Protein AF-A0AAP5YDU8-F1 (afdb_monomer_lite)

Structure (mmCIF, N/CA/C/O backbone):
data_AF-A0AAP5YDU8-F1
#
_entry.id   AF-A0AAP5YDU8-F1
#
loop_
_atom_site.group_PDB
_atom_site.id
_atom_site.type_symbol
_atom_site.label_atom_id
_atom_site.label_alt_id
_atom_site.label_comp_id
_atom_site.label_asym_id
_atom_site.label_entity_id
_atom_site.label_seq_id
_atom_site.pdbx_PDB_ins_code
_atom_site.Cartn_x
_atom_site.Cartn_y
_atom_site.Cartn_z
_atom_site.occupancy
_atom_site.B_iso_or_equiv
_atom_site.auth_seq_id
_atom_site.auth_comp_id
_atom_site.auth_asym_id
_atom_site.auth_atom_id
_atom_site.pdbx_PDB_model_num
ATOM 1 N N . MET A 1 1 ? -7.359 -11.229 25.971 1.00 40.44 1 MET A N 1
ATOM 2 C CA . MET A 1 1 ? -6.036 -10.755 25.511 1.00 40.44 1 MET A CA 1
ATOM 3 C C . MET A 1 1 ? -5.618 -11.634 24.351 1.00 40.44 1 MET A C 1
ATOM 5 O O . MET A 1 1 ? -5.381 -12.814 24.570 1.00 40.44 1 MET A O 1
ATOM 9 N N . ARG A 1 2 ? -5.644 -11.113 23.122 1.00 45.50 2 ARG A N 1
ATOM 10 C CA . ARG A 1 2 ? -5.156 -11.836 21.941 1.00 45.50 2 ARG A CA 1
ATOM 11 C C . ARG A 1 2 ? -3.646 -11.583 21.883 1.00 45.50 2 ARG A C 1
ATOM 13 O O . ARG A 1 2 ? -3.254 -10.425 21.969 1.00 45.50 2 ARG A O 1
ATOM 20 N N . LEU A 1 3 ? -2.832 -12.641 21.847 1.00 48.06 3 LEU A N 1
ATOM 21 C CA . LEU A 1 3 ? -1.386 -12.523 21.634 1.00 48.06 3 LEU A CA 1
ATOM 22 C C . LEU A 1 3 ? -1.190 -11.769 20.315 1.00 48.06 3 LEU A C 1
ATOM 24 O O . LEU A 1 3 ? -1.643 -12.247 19.273 1.00 48.06 3 LEU A O 1
ATOM 28 N N . GLU A 1 4 ? -0.555 -10.600 20.355 1.00 49.28 4 GLU A N 1
ATOM 29 C CA . GLU A 1 4 ? 0.051 -10.038 19.150 1.00 49.28 4 GLU A CA 1
ATOM 30 C C . GLU A 1 4 ? 0.964 -11.126 18.565 1.00 49.28 4 GLU A C 1
ATOM 32 O O . GLU A 1 4 ? 1.648 -11.827 19.317 1.00 49.28 4 GLU A O 1
ATOM 37 N N . ARG A 1 5 ? 0.925 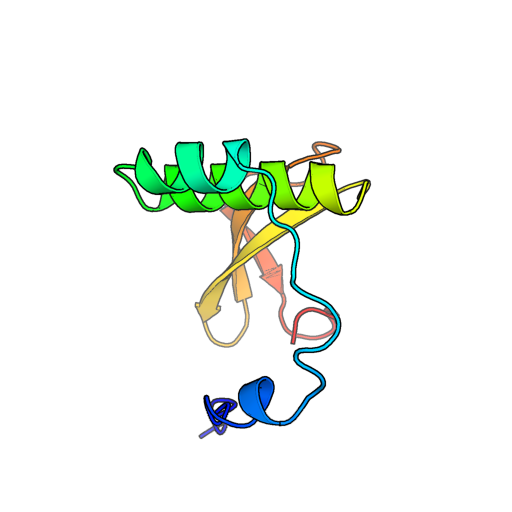-11.350 17.244 1.00 57.62 5 ARG A N 1
ATOM 38 C CA . ARG A 1 5 ? 1.881 -12.263 16.605 1.00 57.62 5 ARG A CA 1
ATOM 39 C C . ARG A 1 5 ? 3.265 -11.639 16.783 1.00 57.62 5 ARG A C 1
ATOM 41 O O . ARG A 1 5 ? 3.637 -10.738 16.039 1.00 57.62 5 ARG A O 1
ATOM 48 N N . THR A 1 6 ? 3.997 -12.083 17.796 1.00 55.97 6 THR A N 1
ATOM 49 C CA . THR A 1 6 ? 5.392 -11.706 17.993 1.00 55.97 6 THR A CA 1
ATOM 50 C C . THR A 1 6 ? 6.202 -12.451 16.945 1.00 55.97 6 THR A C 1
ATOM 52 O O . THR A 1 6 ? 6.385 -13.661 17.047 1.00 55.97 6 THR A O 1
ATOM 55 N N . PHE A 1 7 ? 6.622 -11.745 15.902 1.00 55.72 7 PHE A N 1
ATOM 56 C CA . PHE A 1 7 ? 7.595 -12.272 14.953 1.00 55.72 7 PHE A CA 1
ATOM 57 C C . PHE A 1 7 ? 8.978 -12.137 15.585 1.00 55.72 7 PHE A C 1
ATOM 59 O O . PHE A 1 7 ? 9.359 -11.030 15.976 1.00 55.72 7 PHE A O 1
ATOM 66 N N . ASP A 1 8 ? 9.721 -13.239 15.709 1.00 66.56 8 ASP A N 1
ATOM 67 C CA . ASP A 1 8 ? 11.135 -13.141 16.056 1.00 66.56 8 ASP A CA 1
ATOM 68 C C . ASP A 1 8 ? 11.849 -12.519 14.845 1.00 66.56 8 ASP A C 1
ATOM 70 O O . ASP A 1 8 ? 11.771 -13.068 13.743 1.00 66.56 8 ASP A O 1
ATOM 74 N N . PRO A 1 9 ? 12.533 -11.370 14.981 1.00 58.53 9 PRO A N 1
ATOM 75 C CA . PRO A 1 9 ? 13.282 -10.783 13.872 1.00 58.53 9 PRO A CA 1
ATOM 76 C C . PRO A 1 9 ? 14.356 -11.730 13.304 1.00 58.53 9 PRO A C 1
ATOM 78 O O . PRO A 1 9 ? 14.811 -11.523 12.179 1.00 58.53 9 PRO A O 1
ATOM 81 N N . ASN A 1 10 ? 14.735 -12.785 14.036 1.00 63.00 10 ASN A N 1
ATOM 82 C CA . ASN A 1 10 ? 15.632 -13.837 13.566 1.00 63.00 10 ASN A CA 1
ATOM 83 C C . ASN A 1 10 ? 14.932 -14.974 12.795 1.00 63.00 10 ASN A C 1
ATOM 85 O O . ASN A 1 10 ? 15.613 -15.778 12.161 1.00 63.00 10 ASN A O 1
ATOM 89 N N . ASP A 1 11 ? 13.599 -15.048 12.766 1.00 62.94 11 ASP A N 1
ATOM 90 C CA . ASP A 1 11 ? 12.898 -16.044 11.936 1.00 62.94 11 ASP A CA 1
ATOM 91 C C . ASP A 1 11 ? 13.160 -15.811 10.438 1.00 62.94 11 ASP A C 1
ATOM 93 O O . ASP A 1 11 ? 13.236 -16.755 9.654 1.00 62.94 11 ASP A O 1
ATOM 97 N N . LEU A 1 12 ? 13.381 -14.554 10.036 1.00 56.66 12 LEU A N 1
ATOM 98 C CA . LEU A 1 12 ? 13.756 -14.186 8.667 1.00 56.66 12 LEU A CA 1
ATOM 99 C C . LEU A 1 12 ? 15.245 -14.413 8.368 1.00 56.66 12 LEU A C 1
ATOM 101 O O . LEU A 1 12 ? 15.619 -14.504 7.202 1.00 56.66 12 LEU A O 1
ATOM 105 N N . SER A 1 13 ? 16.108 -14.491 9.387 1.00 57.69 13 SER A N 1
ATOM 106 C CA . SER A 1 13 ? 17.558 -14.619 9.185 1.00 57.69 13 SER A CA 1
ATOM 107 C C . SER A 1 13 ? 18.000 -16.059 8.912 1.00 57.69 13 SER A C 1
ATOM 109 O O . SER A 1 13 ? 19.086 -16.277 8.378 1.00 57.69 13 SER A O 1
ATOM 111 N N . THR A 1 14 ? 17.151 -17.043 9.227 1.00 55.12 14 THR A N 1
ATOM 112 C CA . THR A 1 14 ? 17.435 -18.476 9.035 1.00 55.12 14 THR A CA 1
ATOM 113 C C . THR A 1 14 ? 16.844 -19.061 7.748 1.00 55.12 14 THR A C 1
ATOM 115 O O . THR A 1 14 ? 17.253 -20.145 7.329 1.00 55.12 14 THR A O 1
ATOM 118 N N . GLN A 1 15 ? 15.927 -18.351 7.080 1.00 55.97 15 GLN A N 1
ATOM 119 C CA . GLN A 1 15 ? 15.328 -18.786 5.817 1.00 55.97 15 GLN A CA 1
ATOM 120 C C . GLN A 1 15 ? 16.081 -18.186 4.621 1.00 55.97 15 GLN A C 1
ATOM 122 O O . GLN A 1 15 ? 15.854 -17.045 4.242 1.00 55.97 15 GLN A O 1
ATOM 127 N N . ASN A 1 16 ? 16.987 -18.975 4.033 1.00 52.38 16 ASN A N 1
ATOM 128 C CA . ASN A 1 16 ? 17.572 -18.796 2.696 1.00 52.38 16 ASN A CA 1
ATOM 129 C C . ASN A 1 16 ? 17.857 -17.341 2.257 1.00 52.38 16 ASN A C 1
ATOM 131 O O . ASN A 1 16 ? 17.163 -16.781 1.410 1.00 52.38 16 ASN A O 1
ATOM 135 N N . MET A 1 17 ? 18.987 -16.783 2.706 1.00 53.78 17 MET A N 1
ATOM 136 C CA . MET A 1 17 ? 19.604 -15.588 2.096 1.00 53.78 17 MET A CA 1
ATOM 137 C C . MET A 1 17 ? 20.126 -15.818 0.654 1.00 53.78 17 MET A C 1
ATOM 139 O O . MET A 1 17 ? 20.791 -14.944 0.104 1.00 53.78 17 MET A O 1
ATOM 143 N N . GLU A 1 18 ? 19.867 -16.969 0.023 1.00 55.19 18 GLU A N 1
ATOM 144 C CA . GLU A 1 18 ? 20.332 -17.261 -1.345 1.00 55.19 18 GLU A CA 1
ATOM 145 C C . GLU A 1 18 ? 19.536 -16.521 -2.432 1.00 55.19 18 GLU A C 1
ATOM 147 O O . GLU A 1 18 ? 20.026 -16.340 -3.546 1.00 55.19 18 GLU A O 1
ATOM 152 N N . SER A 1 19 ? 18.337 -16.037 -2.112 1.00 58.44 19 SER A N 1
ATOM 153 C CA . SER A 1 19 ? 17.486 -15.273 -3.029 1.00 58.44 19 SER A CA 1
ATOM 154 C C . SER A 1 19 ? 17.288 -13.852 -2.495 1.00 58.44 19 SER A C 1
ATOM 156 O O . SER A 1 19 ? 16.357 -13.622 -1.719 1.00 58.44 19 SER A O 1
ATOM 158 N N . PRO A 1 20 ? 18.156 -12.886 -2.861 1.00 63.72 20 PRO A N 1
ATOM 159 C CA . PRO A 1 20 ? 17.975 -11.501 -2.453 1.00 63.72 20 PRO A CA 1
ATOM 160 C C . PRO A 1 20 ? 16.620 -10.991 -2.951 1.00 63.72 20 PRO A C 1
ATOM 162 O O . PRO A 1 20 ? 16.252 -11.186 -4.111 1.00 63.72 20 PRO A O 1
ATOM 165 N N . ILE A 1 21 ? 15.878 -10.314 -2.075 1.00 64.81 21 ILE A N 1
ATOM 166 C CA . ILE A 1 21 ? 14.664 -9.603 -2.472 1.00 64.81 21 ILE A CA 1
ATOM 167 C C . ILE A 1 21 ? 15.111 -8.406 -3.313 1.00 64.81 21 ILE A C 1
ATOM 169 O O . ILE A 1 21 ? 15.617 -7.407 -2.800 1.00 64.81 21 ILE A O 1
ATOM 173 N N . CYS A 1 22 ? 14.952 -8.520 -4.628 1.00 66.75 22 CYS A N 1
ATOM 174 C CA . CYS A 1 22 ? 15.251 -7.447 -5.564 1.00 66.75 22 CYS A CA 1
ATOM 175 C C . CYS A 1 22 ? 14.110 -6.429 -5.549 1.00 66.75 22 CYS A C 1
ATOM 177 O O . CYS A 1 22 ? 13.084 -6.613 -6.202 1.00 66.75 22 CYS A O 1
ATOM 179 N N . LEU A 1 23 ? 14.294 -5.342 -4.802 1.00 76.56 23 LEU A N 1
ATOM 180 C CA . LEU A 1 23 ? 13.380 -4.207 -4.834 1.00 76.56 23 LEU A CA 1
ATOM 181 C C . LEU A 1 23 ? 13.770 -3.240 -5.962 1.00 76.56 23 LEU A C 1
ATOM 183 O O . LEU A 1 23 ? 14.956 -2.940 -6.127 1.00 76.56 23 LEU A O 1
ATOM 187 N N . PRO A 1 24 ? 12.803 -2.696 -6.722 1.00 82.25 24 PRO A N 1
ATOM 188 C CA . PRO A 1 24 ? 13.093 -1.670 -7.713 1.00 82.25 24 PRO A CA 1
ATOM 189 C C . PRO A 1 24 ? 13.745 -0.446 -7.066 1.00 82.25 24 PRO A C 1
ATOM 191 O O . PRO A 1 24 ? 13.257 0.068 -6.061 1.00 82.25 24 PRO A O 1
ATOM 194 N N . ILE A 1 25 ? 14.804 0.094 -7.671 1.00 85.06 25 ILE A N 1
ATOM 195 C CA . ILE A 1 25 ? 15.473 1.286 -7.123 1.00 85.06 25 ILE A CA 1
ATOM 196 C C . ILE A 1 25 ? 14.533 2.496 -7.036 1.00 85.06 25 ILE A C 1
ATOM 198 O O . ILE A 1 25 ? 14.638 3.298 -6.112 1.00 85.06 25 ILE A O 1
ATOM 202 N N . GLY A 1 26 ? 13.562 2.585 -7.953 1.00 84.62 26 GLY A N 1
ATOM 203 C CA . GLY A 1 26 ? 12.507 3.594 -7.904 1.00 84.62 26 GLY A CA 1
ATOM 204 C C . GLY A 1 26 ? 11.663 3.489 -6.633 1.00 84.62 26 GLY A C 1
ATOM 205 O O . GLY A 1 26 ? 11.376 4.510 -6.022 1.00 84.62 26 GLY A O 1
ATOM 206 N N . PHE A 1 27 ? 11.339 2.274 -6.181 1.00 85.75 27 PHE A N 1
ATOM 207 C CA . PHE A 1 27 ? 10.587 2.064 -4.943 1.00 85.75 27 PHE A CA 1
ATOM 208 C C . PHE A 1 27 ? 11.337 2.629 -3.736 1.00 85.75 27 PHE A C 1
ATOM 210 O O . PHE A 1 27 ? 10.787 3.432 -2.985 1.00 85.75 27 PHE A O 1
ATOM 217 N N . VAL A 1 28 ? 12.619 2.277 -3.601 1.00 86.25 28 VAL A N 1
ATOM 218 C CA . VAL A 1 28 ? 13.480 2.775 -2.518 1.00 86.25 28 VAL A CA 1
ATOM 219 C C . VAL A 1 28 ? 13.629 4.298 -2.589 1.00 86.25 28 VAL A C 1
ATOM 221 O O . VAL A 1 28 ? 13.571 4.975 -1.566 1.00 86.25 28 VAL A O 1
ATOM 224 N N . HIS A 1 29 ? 13.773 4.849 -3.795 1.00 88.25 29 HIS A N 1
ATOM 225 C CA . HIS A 1 29 ? 13.895 6.287 -4.014 1.00 88.25 29 HIS A CA 1
ATOM 226 C C . HIS A 1 29 ? 12.643 7.062 -3.579 1.00 88.25 29 HIS A C 1
ATOM 228 O O . HIS A 1 29 ? 12.757 8.029 -2.827 1.00 88.25 29 HIS A O 1
ATOM 234 N N . PHE A 1 30 ? 11.453 6.630 -4.007 1.00 87.19 30 PHE A N 1
ATOM 235 C CA . PHE A 1 30 ? 10.193 7.290 -3.647 1.00 87.19 30 PHE A CA 1
ATOM 236 C C . PHE A 1 30 ? 9.852 7.123 -2.161 1.00 87.19 30 PHE A C 1
ATOM 238 O O . PHE A 1 30 ? 9.368 8.065 -1.530 1.00 87.19 30 PHE A O 1
ATOM 245 N N . LEU A 1 31 ? 10.189 5.974 -1.565 1.00 87.88 31 LEU A N 1
ATOM 246 C CA . LEU A 1 31 ? 10.094 5.782 -0.118 1.00 87.88 31 LEU A CA 1
ATOM 247 C C . LEU A 1 31 ? 10.977 6.771 0.648 1.00 87.88 31 LEU A C 1
ATOM 249 O O . LEU A 1 31 ? 10.502 7.419 1.574 1.00 87.88 31 LEU A O 1
ATOM 253 N N . ALA A 1 32 ? 12.239 6.929 0.243 1.00 88.31 32 ALA A N 1
ATOM 254 C CA . ALA A 1 32 ? 13.178 7.834 0.906 1.00 88.31 32 ALA A CA 1
ATOM 255 C C . ALA A 1 32 ? 12.779 9.319 0.796 1.00 88.31 32 ALA A C 1
ATOM 257 O O . ALA A 1 32 ? 13.186 10.129 1.625 1.00 88.31 32 ALA A O 1
ATOM 258 N N . GLN A 1 33 ? 11.997 9.683 -0.223 1.00 89.88 33 GLN A N 1
ATOM 259 C CA . GLN A 1 33 ? 11.496 11.046 -0.427 1.00 89.88 33 GLN A CA 1
ATOM 260 C C . GLN A 1 33 ? 10.149 11.321 0.246 1.00 89.88 33 GLN A C 1
ATOM 262 O O . GLN A 1 33 ? 9.728 12.477 0.299 1.00 89.88 33 GLN A O 1
ATOM 267 N N . SER A 1 34 ? 9.465 10.291 0.740 1.00 90.56 34 SER A N 1
ATOM 268 C CA . SER A 1 34 ? 8.146 10.439 1.349 1.00 90.56 34 SER A CA 1
ATOM 269 C C . SER A 1 34 ? 8.241 11.209 2.668 1.00 90.56 34 SER A C 1
ATOM 271 O O . SER A 1 34 ? 8.997 10.849 3.566 1.00 90.56 34 SER A O 1
ATOM 273 N N . GLN A 1 35 ? 7.455 12.277 2.793 1.00 88.50 35 GLN A N 1
ATOM 274 C CA . GLN A 1 35 ? 7.451 13.173 3.958 1.00 88.50 35 GLN A CA 1
ATOM 275 C C . GLN A 1 35 ? 6.253 12.936 4.881 1.00 88.50 35 GLN A C 1
ATOM 277 O O . GLN A 1 35 ? 6.217 13.442 6.001 1.00 88.50 35 GLN A O 1
ATOM 282 N N . THR A 1 36 ? 5.255 12.182 4.417 1.00 88.44 36 THR A N 1
ATOM 283 C CA . THR A 1 36 ? 4.050 11.862 5.185 1.00 88.44 36 THR A CA 1
ATOM 284 C C . THR A 1 36 ? 3.770 10.367 5.159 1.00 88.44 36 THR A C 1
ATOM 286 O O . THR A 1 36 ? 4.114 9.672 4.204 1.00 88.44 36 THR A O 1
ATOM 289 N N . LEU A 1 37 ? 3.093 9.875 6.201 1.00 82.88 37 LEU A N 1
ATOM 290 C CA . LEU A 1 37 ? 2.642 8.484 6.261 1.00 82.88 37 LEU A CA 1
ATOM 291 C C . LEU A 1 37 ? 1.788 8.127 5.037 1.00 82.88 37 LEU A C 1
ATOM 293 O O . LEU A 1 37 ? 1.982 7.072 4.450 1.00 82.88 37 LEU A O 1
ATOM 297 N N . GLN A 1 38 ? 0.907 9.033 4.604 1.00 79.50 38 GLN A N 1
ATOM 298 C CA . GLN A 1 38 ? 0.083 8.821 3.415 1.00 79.50 38 GLN A CA 1
ATOM 299 C C . GLN A 1 38 ? 0.941 8.590 2.162 1.00 79.50 38 GLN A C 1
ATOM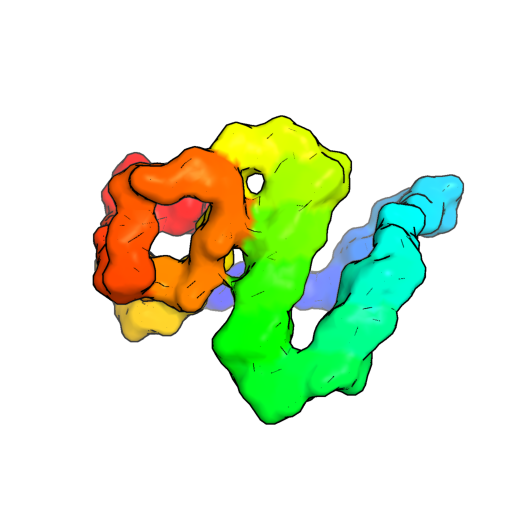 301 O O . GLN A 1 38 ? 0.715 7.624 1.446 1.00 79.50 38 GLN A O 1
ATOM 306 N N . GLN A 1 39 ? 1.978 9.408 1.943 1.00 81.88 39 GLN A N 1
ATOM 307 C CA . GLN A 1 39 ? 2.892 9.249 0.804 1.00 81.88 39 GLN A CA 1
ATOM 308 C C . GLN A 1 39 ? 3.647 7.916 0.838 1.00 81.88 39 GLN A C 1
ATOM 310 O O . GLN A 1 39 ? 3.817 7.285 -0.205 1.00 81.88 39 GLN A O 1
ATOM 315 N N . VAL A 1 40 ? 4.054 7.462 2.028 1.00 87.69 40 VAL A N 1
ATOM 316 C CA . VAL A 1 40 ? 4.668 6.138 2.200 1.00 87.69 40 VAL A CA 1
ATOM 317 C C . VAL A 1 40 ? 3.685 5.046 1.785 1.00 87.69 40 VAL A C 1
ATOM 319 O O . VAL A 1 40 ? 4.027 4.196 0.968 1.00 87.69 40 VAL A O 1
ATOM 322 N N . LEU A 1 41 ? 2.459 5.075 2.313 1.00 85.88 41 LEU A N 1
ATOM 323 C CA . LEU A 1 41 ? 1.450 4.050 2.041 1.00 85.88 41 LEU A CA 1
ATOM 324 C C . LEU A 1 41 ? 1.041 4.036 0.562 1.00 85.88 41 LEU A C 1
ATOM 326 O O . LEU A 1 41 ? 0.957 2.964 -0.029 1.00 85.88 41 LEU A O 1
ATOM 330 N N . ASP A 1 42 ? 0.877 5.205 -0.054 1.00 85.12 42 ASP A N 1
ATOM 331 C CA . ASP A 1 42 ? 0.567 5.333 -1.481 1.00 85.12 42 ASP A CA 1
ATOM 332 C C . ASP A 1 42 ? 1.689 4.773 -2.357 1.00 85.12 42 ASP A C 1
ATOM 334 O O . ASP A 1 42 ? 1.435 3.971 -3.258 1.00 85.12 42 ASP A O 1
ATOM 338 N N . THR A 1 43 ? 2.940 5.107 -2.030 1.00 86.06 43 THR A N 1
ATOM 339 C CA . THR A 1 43 ? 4.116 4.568 -2.721 1.00 86.06 43 THR A CA 1
ATOM 340 C C . THR A 1 43 ? 4.158 3.045 -2.599 1.00 86.06 43 THR A C 1
ATOM 342 O O . THR A 1 43 ? 4.344 2.340 -3.588 1.00 86.06 43 THR A O 1
ATOM 345 N N . VAL A 1 44 ? 3.945 2.499 -1.402 1.00 87.44 44 VAL A N 1
ATOM 346 C CA . VAL A 1 44 ? 3.940 1.046 -1.191 1.00 87.44 44 VAL A CA 1
ATOM 347 C C . VAL A 1 44 ? 2.803 0.374 -1.960 1.00 87.44 44 VAL A C 1
ATOM 349 O O . VAL A 1 44 ? 3.041 -0.633 -2.625 1.00 87.44 44 VAL A O 1
ATOM 352 N N . ALA A 1 45 ? 1.590 0.928 -1.929 1.00 84.94 45 ALA A N 1
ATOM 353 C CA . ALA A 1 45 ? 0.440 0.355 -2.623 1.00 84.94 45 ALA A CA 1
ATOM 354 C C . ALA A 1 45 ? 0.676 0.312 -4.139 1.00 84.94 45 ALA A C 1
ATOM 356 O O . ALA A 1 45 ? 0.397 -0.702 -4.784 1.00 84.94 45 ALA A O 1
ATOM 357 N N . GLU A 1 46 ? 1.236 1.386 -4.698 1.00 84.06 46 GLU A N 1
ATOM 358 C CA . GLU A 1 46 ? 1.590 1.475 -6.110 1.00 84.06 46 GLU A CA 1
ATOM 359 C C . GLU A 1 46 ? 2.679 0.475 -6.504 1.00 84.06 46 GLU A C 1
ATOM 361 O O . GLU A 1 46 ? 2.525 -0.257 -7.483 1.00 84.06 46 GLU A O 1
ATOM 366 N N . TRP A 1 47 ? 3.771 0.407 -5.747 1.00 85.44 47 TRP A N 1
ATOM 367 C CA . TRP A 1 47 ? 4.886 -0.469 -6.094 1.00 85.44 47 TRP A CA 1
ATOM 368 C C . TRP A 1 47 ? 4.556 -1.944 -5.903 1.00 85.44 47 TRP A C 1
ATOM 370 O O . TRP A 1 47 ? 4.932 -2.746 -6.751 1.00 85.44 47 TRP A O 1
ATOM 380 N N . ILE A 1 48 ? 3.796 -2.313 -4.870 1.00 83.62 48 ILE A N 1
ATOM 381 C CA . ILE A 1 48 ? 3.305 -3.688 -4.711 1.00 83.62 48 ILE A CA 1
ATOM 382 C C . ILE A 1 48 ? 2.392 -4.067 -5.881 1.00 83.62 48 ILE A C 1
ATOM 384 O O . ILE A 1 48 ? 2.533 -5.157 -6.426 1.00 83.62 48 ILE A O 1
ATOM 388 N N . ASN A 1 49 ? 1.496 -3.170 -6.309 1.00 81.56 49 ASN A N 1
ATOM 389 C CA . ASN A 1 49 ? 0.654 -3.418 -7.481 1.00 81.56 49 ASN A CA 1
ATOM 390 C C . ASN A 1 49 ? 1.490 -3.713 -8.739 1.00 81.56 49 ASN A C 1
ATOM 392 O O . ASN A 1 49 ? 1.200 -4.663 -9.458 1.00 81.56 49 ASN A O 1
ATOM 396 N N . ARG A 1 50 ? 2.567 -2.948 -8.955 1.00 80.06 50 ARG A N 1
ATOM 397 C CA . ARG A 1 50 ? 3.470 -3.118 -10.103 1.00 80.06 50 ARG A CA 1
ATOM 398 C C . ARG A 1 50 ? 4.368 -4.355 -10.010 1.00 80.06 50 ARG A C 1
ATOM 400 O O . ARG A 1 50 ? 4.602 -4.987 -11.027 1.00 80.06 50 ARG A O 1
ATOM 407 N N . ILE A 1 51 ? 4.897 -4.678 -8.827 1.00 82.25 51 ILE A N 1
ATOM 408 C CA . ILE A 1 51 ? 5.829 -5.805 -8.629 1.00 82.25 51 ILE A CA 1
ATOM 409 C C . ILE A 1 51 ? 5.111 -7.146 -8.791 1.00 82.25 51 ILE A C 1
ATOM 411 O O . ILE A 1 51 ? 5.673 -8.072 -9.366 1.00 82.25 51 ILE A O 1
ATOM 415 N N . PHE A 1 52 ? 3.888 -7.248 -8.273 1.00 79.12 52 PHE A N 1
ATOM 416 C CA . PHE A 1 52 ? 3.123 -8.495 -8.273 1.00 79.12 52 PHE A CA 1
ATOM 417 C C . PHE A 1 52 ? 2.093 -8.584 -9.404 1.00 79.12 52 PHE A C 1
ATOM 419 O O . PHE A 1 52 ? 1.379 -9.578 -9.476 1.00 79.12 52 PHE A O 1
ATOM 426 N N . GLU A 1 53 ? 2.006 -7.558 -10.261 1.00 74.50 53 GLU A N 1
ATOM 427 C CA . GLU A 1 53 ? 1.015 -7.450 -11.346 1.00 74.50 53 GLU A CA 1
ATOM 428 C C . GLU A 1 53 ? -0.423 -7.711 -10.868 1.00 74.50 53 GLU A C 1
ATOM 430 O O . GLU A 1 53 ? -1.256 -8.287 -11.565 1.00 74.50 53 GLU A O 1
ATOM 435 N N . SER A 1 54 ? -0.720 -7.301 -9.636 1.00 68.88 54 SER A N 1
ATOM 436 C CA . SER A 1 54 ? -2.012 -7.563 -9.015 1.00 68.88 54 SER A CA 1
ATOM 437 C C . SER A 1 54 ? -3.101 -6.702 -9.652 1.00 68.88 54 SER A C 1
ATOM 439 O O . SER A 1 54 ? -2.919 -5.504 -9.861 1.00 68.88 54 SER A O 1
ATOM 441 N N . ASP A 1 55 ? -4.303 -7.254 -9.819 1.00 69.31 55 ASP A N 1
ATOM 442 C CA . ASP A 1 55 ? -5.473 -6.468 -10.243 1.00 69.31 55 ASP A CA 1
ATOM 443 C C . ASP A 1 55 ? -5.812 -5.341 -9.247 1.00 69.31 55 ASP A C 1
ATOM 445 O O . ASP A 1 55 ? -6.378 -4.299 -9.607 1.00 69.31 55 ASP A O 1
ATOM 449 N N . ARG A 1 56 ? -5.478 -5.556 -7.966 1.00 76.00 56 ARG A N 1
ATOM 450 C CA . ARG A 1 56 ? -5.733 -4.623 -6.867 1.00 76.00 56 ARG A CA 1
ATOM 451 C C . ARG A 1 56 ? -4.767 -4.829 -5.701 1.00 76.00 56 ARG A C 1
ATOM 453 O O . ARG A 1 56 ? -4.540 -5.957 -5.275 1.00 76.00 56 ARG A O 1
ATOM 460 N N . THR A 1 57 ? -4.314 -3.724 -5.120 1.00 79.75 57 THR A N 1
ATOM 461 C CA . THR A 1 57 ? -3.555 -3.672 -3.865 1.00 79.75 57 THR A CA 1
ATOM 462 C C . THR A 1 57 ? -4.231 -2.691 -2.915 1.00 79.75 57 THR A C 1
ATOM 464 O O . THR A 1 57 ? -4.578 -1.584 -3.319 1.00 79.75 57 THR A O 1
ATOM 467 N N . SER A 1 58 ? -4.405 -3.068 -1.650 1.00 80.31 58 SER A N 1
ATOM 468 C CA . SER A 1 58 ? -4.902 -2.174 -0.600 1.00 80.31 58 SER A CA 1
ATOM 469 C C . SER A 1 58 ? -4.043 -2.304 0.646 1.00 80.31 58 SER A C 1
ATOM 471 O O . SER A 1 58 ? -3.741 -3.422 1.060 1.00 80.31 58 SER A O 1
ATOM 473 N N . ILE A 1 59 ? -3.698 -1.173 1.258 1.00 81.50 59 ILE A N 1
ATOM 474 C CA . ILE A 1 59 ? -3.039 -1.141 2.559 1.00 81.50 59 ILE A CA 1
ATOM 475 C C . ILE A 1 59 ? -4.059 -0.716 3.599 1.00 81.50 59 ILE A C 1
ATOM 477 O O . ILE A 1 59 ? -4.659 0.361 3.517 1.00 81.50 59 ILE A O 1
ATOM 481 N N . THR A 1 60 ? -4.239 -1.585 4.580 1.00 80.94 60 THR A N 1
ATOM 482 C CA . THR A 1 60 ? -5.145 -1.370 5.695 1.00 80.94 60 THR A CA 1
ATOM 483 C C . THR A 1 60 ? -4.358 -1.281 6.989 1.00 80.94 60 THR A C 1
ATOM 485 O O . THR A 1 60 ? -3.480 -2.111 7.227 1.00 80.94 60 THR A O 1
ATOM 488 N N . LEU A 1 61 ? -4.686 -0.307 7.832 1.00 79.00 61 LEU A N 1
ATOM 489 C CA . LEU A 1 61 ? -4.161 -0.231 9.192 1.00 79.00 61 LEU A CA 1
ATOM 490 C C . LEU A 1 61 ? -5.252 -0.637 10.182 1.00 79.00 61 LEU A C 1
ATOM 492 O O . LEU A 1 61 ? -6.448 -0.555 9.889 1.00 79.00 61 LEU A O 1
ATOM 496 N N . TYR A 1 62 ? -4.823 -1.106 11.347 1.00 76.81 62 TYR A N 1
ATOM 497 C CA . TYR A 1 62 ? -5.724 -1.499 12.419 1.00 76.81 62 TYR A CA 1
ATOM 498 C C . TYR A 1 62 ? -6.476 -0.282 12.966 1.00 76.81 62 TYR A C 1
ATOM 500 O O . TYR A 1 62 ? -5.846 0.687 13.385 1.00 76.81 62 TYR A O 1
ATOM 508 N N . GLU A 1 63 ? -7.808 -0.354 12.981 1.00 77.00 63 GLU A N 1
ATOM 509 C CA . GLU A 1 63 ? -8.665 0.666 13.596 1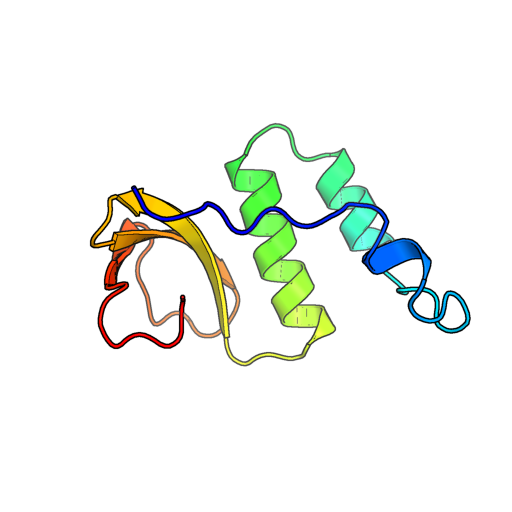.00 77.00 63 GLU A CA 1
ATOM 510 C C . GLU A 1 63 ? -9.185 0.169 14.951 1.00 77.00 63 GLU A C 1
ATOM 512 O O . GLU A 1 63 ? -9.071 0.853 15.967 1.00 77.00 63 GLU A O 1
ATOM 517 N N . ASN A 1 64 ? -9.748 -1.041 14.985 1.00 78.69 64 ASN A N 1
ATOM 518 C CA . ASN A 1 64 ? -10.275 -1.680 16.191 1.00 78.69 64 ASN A CA 1
ATOM 519 C C . ASN A 1 64 ? -10.463 -3.195 15.971 1.00 78.69 64 ASN A C 1
ATOM 521 O O . ASN A 1 64 ? -10.095 -3.730 14.927 1.00 78.69 64 ASN A O 1
ATOM 525 N N . SER A 1 65 ? -11.027 -3.894 16.963 1.00 74.75 65 SER A N 1
ATOM 526 C CA . SER A 1 65 ? -11.193 -5.356 16.942 1.00 74.75 65 SER A CA 1
ATOM 527 C C . SER A 1 65 ? -12.034 -5.875 15.780 1.00 74.75 65 SER A C 1
ATOM 529 O O . SER A 1 65 ? -11.907 -7.047 15.427 1.00 74.75 65 SER A O 1
ATOM 531 N N . ASP A 1 66 ? -12.867 -5.012 15.206 1.00 74.56 66 ASP A N 1
ATOM 532 C CA . ASP A 1 66 ? -13.901 -5.395 14.256 1.00 74.56 66 ASP A CA 1
ATOM 533 C C . ASP A 1 66 ? -13.542 -4.934 12.833 1.00 74.56 66 ASP A C 1
ATOM 535 O O . ASP A 1 66 ? -13.996 -5.532 11.854 1.00 74.56 66 ASP A O 1
ATOM 539 N N . TYR A 1 67 ? -12.689 -3.907 12.705 1.00 71.75 67 TYR A N 1
ATOM 540 C CA . TYR A 1 67 ? -12.419 -3.225 11.443 1.00 71.75 67 TYR A CA 1
ATOM 541 C C . TYR A 1 67 ? -10.938 -2.905 11.212 1.00 71.75 67 TYR A C 1
ATOM 543 O O . TYR A 1 67 ? -10.216 -2.428 12.093 1.00 71.75 67 TYR A O 1
ATOM 551 N N . LEU A 1 68 ? -10.522 -3.065 9.955 1.00 75.69 68 LEU A N 1
ATOM 552 C CA . LEU A 1 68 ? -9.318 -2.450 9.406 1.00 75.69 68 LEU A CA 1
ATOM 553 C C . LEU A 1 68 ? -9.721 -1.275 8.517 1.00 75.69 68 LEU A C 1
ATOM 555 O O . LEU A 1 68 ? -10.607 -1.399 7.669 1.00 75.69 68 LEU A O 1
ATOM 559 N N . LYS A 1 69 ? -9.053 -0.137 8.671 1.00 76.06 69 LYS A N 1
ATOM 560 C CA . LYS A 1 69 ? -9.307 1.037 7.840 1.00 76.06 69 LYS A CA 1
ATOM 561 C C . LYS A 1 69 ? -8.411 1.004 6.605 1.00 76.06 69 LYS A C 1
ATOM 563 O O . LYS A 1 69 ? -7.200 0.827 6.729 1.00 76.06 69 LYS A O 1
ATOM 568 N N . VAL A 1 70 ? -8.984 1.184 5.413 1.00 75.69 70 VAL A N 1
ATOM 569 C CA . VAL A 1 70 ? -8.213 1.334 4.165 1.00 75.69 70 VAL A CA 1
ATOM 570 C C . VAL A 1 70 ? -7.585 2.724 4.123 1.00 75.69 70 VAL 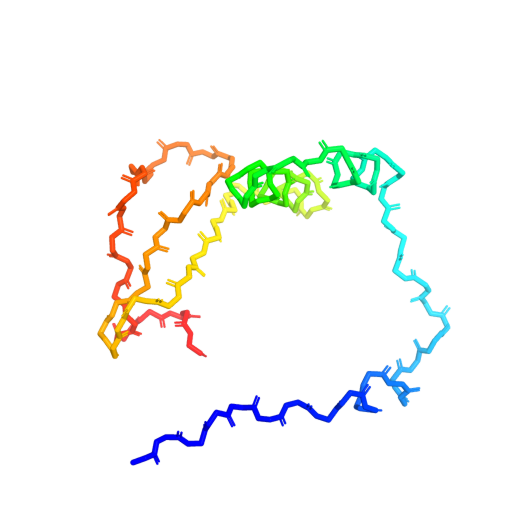A C 1
ATOM 572 O O . VAL A 1 70 ? -8.295 3.728 4.082 1.00 75.69 70 VAL A O 1
ATOM 575 N N . TYR A 1 71 ? -6.254 2.768 4.098 1.00 73.94 71 TYR A N 1
ATOM 576 C CA . TYR A 1 71 ? -5.482 4.010 4.018 1.00 73.94 71 TYR A CA 1
ATOM 577 C C . TYR A 1 71 ? -4.983 4.308 2.608 1.00 73.94 71 TYR A C 1
ATOM 579 O O . TYR A 1 71 ? -4.884 5.471 2.225 1.00 73.94 71 TYR A O 1
ATOM 587 N N . SER A 1 72 ? -4.665 3.273 1.832 1.00 73.81 72 SER A N 1
ATOM 588 C CA . SER A 1 72 ? -4.191 3.443 0.462 1.00 73.81 72 SER A CA 1
ATOM 589 C C . SER A 1 72 ? -4.615 2.282 -0.428 1.00 73.81 72 SER A C 1
ATOM 591 O O . SER A 1 72 ? -4.811 1.157 0.041 1.00 73.81 72 SER A O 1
ATOM 593 N N . PHE A 1 73 ? -4.765 2.559 -1.719 1.00 75.88 73 PHE A N 1
ATOM 594 C CA . PHE A 1 73 ? -5.128 1.581 -2.732 1.00 75.88 73 PHE A CA 1
ATOM 595 C C . PHE A 1 73 ? -4.416 1.871 -4.055 1.00 75.88 73 PHE A C 1
ATOM 597 O O . PHE A 1 73 ? -4.169 3.019 -4.414 1.00 75.88 73 PHE A O 1
ATOM 604 N N . SER A 1 74 ? -4.144 0.816 -4.813 1.00 66.69 74 SER A N 1
ATOM 605 C CA . SER A 1 74 ? -3.680 0.892 -6.197 1.00 66.69 74 SER A CA 1
ATOM 606 C C . SER A 1 74 ? -4.327 -0.221 -7.030 1.00 66.69 74 SER A C 1
ATOM 608 O O . SER A 1 74 ? -4.687 -1.271 -6.495 1.00 66.69 74 SER A O 1
ATOM 610 N N . GLY A 1 75 ? -4.521 0.014 -8.329 1.00 63.62 75 GLY A N 1
ATOM 611 C CA . GLY A 1 75 ? -5.236 -0.890 -9.240 1.00 63.62 75 GLY A CA 1
ATOM 612 C C . GLY A 1 75 ? -6.709 -0.519 -9.455 1.00 63.62 75 GLY A C 1
ATOM 613 O O . GLY A 1 75 ? -7.095 0.650 -9.346 1.00 63.62 75 GLY A O 1
ATOM 614 N N . ASN A 1 76 ? -7.544 -1.504 -9.809 1.00 57.81 76 ASN A N 1
ATOM 615 C CA . ASN A 1 76 ? -8.932 -1.258 -10.212 1.00 57.81 76 ASN A CA 1
ATOM 616 C C . ASN A 1 76 ? -9.749 -0.605 -9.075 1.00 57.81 76 ASN A C 1
ATOM 618 O O . ASN A 1 76 ? -9.989 -1.196 -8.017 1.00 57.81 76 ASN A O 1
ATOM 622 N N . LYS A 1 77 ? -10.160 0.651 -9.310 1.00 56.03 77 LYS A N 1
ATOM 623 C CA . LYS A 1 77 ? -10.829 1.561 -8.364 1.00 56.03 77 LYS A CA 1
ATOM 624 C C . LYS A 1 77 ? -12.242 1.083 -8.015 1.00 56.03 77 LYS A C 1
ATOM 626 O O . LYS A 1 77 ? -13.215 1.574 -8.577 1.00 56.03 77 LYS A O 1
ATOM 631 N N . ALA A 1 78 ? -12.366 0.131 -7.096 1.00 51.34 78 ALA A N 1
ATOM 632 C CA . ALA A 1 78 ? -13.670 -0.347 -6.622 1.00 51.34 78 ALA A CA 1
ATOM 633 C C . ALA A 1 78 ? -13.966 -0.005 -5.150 1.00 51.34 78 ALA A C 1
ATOM 6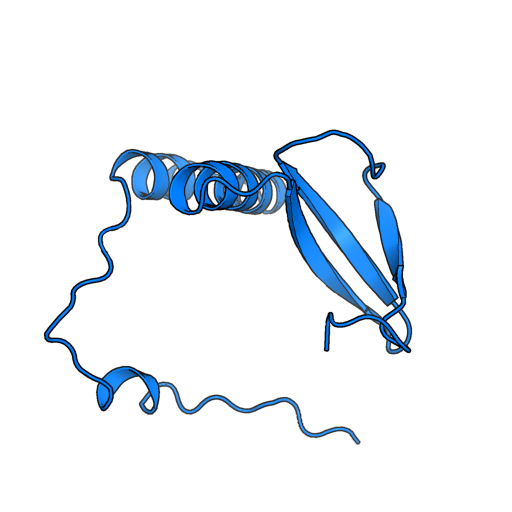35 O O . ALA A 1 78 ? -15.103 -0.170 -4.720 1.00 51.34 78 ALA A O 1
ATOM 636 N N . ILE A 1 79 ? -12.982 0.470 -4.374 1.00 56.06 79 ILE A N 1
ATOM 637 C CA . ILE A 1 79 ? -13.156 0.758 -2.942 1.00 56.06 79 ILE A CA 1
ATOM 638 C C . ILE A 1 79 ? -12.823 2.235 -2.664 1.00 56.06 79 ILE A C 1
ATOM 640 O O . ILE A 1 79 ? -11.718 2.664 -3.001 1.00 56.06 79 ILE A O 1
ATOM 644 N N . PRO A 1 80 ? -13.749 3.023 -2.082 1.00 56.56 80 PRO A N 1
ATOM 645 C CA . PRO A 1 80 ? -13.465 4.388 -1.642 1.00 56.56 80 PRO A CA 1
ATOM 646 C C . PRO A 1 80 ? -12.355 4.421 -0.581 1.00 56.56 80 PRO A C 1
ATOM 648 O O . PRO A 1 80 ? -12.259 3.511 0.245 1.00 56.56 80 PRO A O 1
ATOM 651 N N . ALA A 1 81 ? -11.556 5.493 -0.557 1.00 53.97 81 ALA A N 1
ATOM 652 C CA . ALA A 1 81 ? -10.765 5.822 0.632 1.00 53.97 81 ALA A CA 1
ATOM 653 C C . ALA A 1 81 ? -11.696 5.874 1.865 1.00 53.97 81 ALA A C 1
ATOM 655 O O . ALA A 1 81 ? -12.861 6.242 1.722 1.00 53.97 81 ALA A O 1
ATOM 656 N N . ASP A 1 82 ? -11.206 5.456 3.039 1.00 57.56 82 ASP A N 1
ATOM 657 C CA . ASP A 1 82 ? -11.979 5.301 4.289 1.00 57.56 82 ASP A CA 1
ATOM 658 C C . ASP A 1 82 ? -12.950 4.105 4.363 1.00 57.56 82 ASP A C 1
ATOM 660 O O . ASP A 1 82 ? -13.736 4.002 5.307 1.00 57.56 82 ASP A O 1
ATOM 664 N N . PHE A 1 83 ? -12.889 3.152 3.429 1.00 67.00 83 PHE A N 1
ATOM 665 C CA . PHE A 1 83 ? -13.642 1.906 3.578 1.00 67.00 83 PHE A CA 1
ATOM 666 C C . PHE A 1 83 ? -13.149 1.099 4.789 1.00 67.00 83 PHE A C 1
ATOM 668 O O . PHE A 1 83 ? -11.952 0.841 4.942 1.00 67.00 83 PHE A O 1
ATOM 675 N N . LEU A 1 84 ? -14.088 0.685 5.640 1.00 60.22 84 LEU A N 1
ATOM 676 C CA . LEU A 1 84 ? -13.834 -0.210 6.762 1.00 60.22 84 LEU A CA 1
ATOM 677 C C . LEU A 1 84 ? -13.962 -1.653 6.275 1.00 60.22 84 LEU A C 1
ATOM 679 O O . LEU A 1 84 ? -15.052 -2.108 5.930 1.00 60.22 84 LEU A O 1
ATOM 683 N N . VAL A 1 85 ? -12.842 -2.369 6.238 1.00 65.62 85 VAL A N 1
ATOM 684 C CA . VAL A 1 85 ? -12.828 -3.798 5.928 1.00 65.62 85 VAL A CA 1
ATOM 685 C C . VAL A 1 85 ? -13.147 -4.555 7.218 1.00 65.62 85 VAL A C 1
ATOM 687 O O . VAL A 1 85 ? -12.397 -4.409 8.187 1.00 65.62 85 VAL A O 1
ATOM 690 N N . PRO A 1 86 ? -14.239 -5.339 7.270 1.00 62.69 86 PRO A N 1
ATOM 691 C CA . PRO A 1 86 ? -14.533 -6.162 8.436 1.00 62.69 86 PRO A CA 1
ATOM 692 C C . PRO A 1 86 ? -13.444 -7.225 8.598 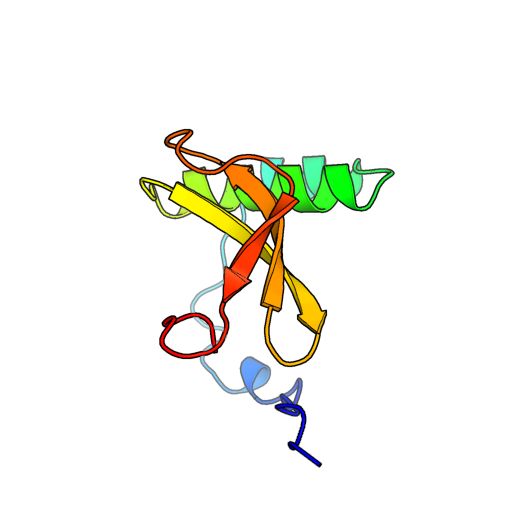1.00 62.69 86 PRO A C 1
ATOM 694 O O . PRO A 1 86 ? -13.033 -7.835 7.615 1.00 62.69 86 PRO A O 1
ATOM 697 N N . ILE A 1 87 ? -12.969 -7.436 9.826 1.00 62.28 87 ILE A N 1
ATOM 698 C CA . ILE A 1 87 ? -11.986 -8.490 10.137 1.00 62.28 87 ILE A CA 1
ATOM 699 C C . ILE A 1 87 ? -12.676 -9.857 10.166 1.00 62.28 87 ILE A C 1
ATOM 701 O O . ILE A 1 87 ? -12.130 -10.860 9.706 1.00 62.28 87 ILE A O 1
ATOM 705 N N . ASP A 1 88 ? -13.901 -9.901 10.686 1.00 51.06 88 ASP A N 1
ATOM 706 C CA . ASP A 1 88 ? -14.651 -11.142 10.822 1.00 51.06 88 ASP A CA 1
ATOM 707 C C . ASP A 1 88 ? -15.105 -11.653 9.445 1.00 51.06 88 ASP A C 1
ATOM 709 O O . ASP A 1 88 ? -15.707 -10.927 8.653 1.00 51.06 88 ASP A O 1
ATOM 713 N N . GLN A 1 89 ? -14.782 -12.915 9.150 1.00 53.12 89 GLN A N 1
ATOM 714 C CA . GLN A 1 89 ? -14.996 -13.587 7.856 1.00 53.12 89 GLN A CA 1
ATOM 715 C C . GLN A 1 89 ? -14.264 -13.006 6.636 1.00 53.12 89 GLN A C 1
ATOM 717 O O . GLN A 1 89 ? -14.471 -13.488 5.519 1.00 53.12 89 GLN A O 1
ATOM 722 N N . ALA A 1 90 ? -13.369 -12.038 6.813 1.00 54.69 90 ALA A N 1
ATOM 723 C CA . ALA A 1 90 ? -12.467 -11.628 5.750 1.00 54.69 90 ALA A CA 1
ATOM 724 C C . ALA A 1 90 ? -11.133 -12.375 5.881 1.00 54.69 90 ALA A C 1
ATOM 726 O O . ALA A 1 90 ? -10.617 -12.576 6.975 1.00 54.69 90 ALA A O 1
ATOM 727 N N . PHE A 1 91 ? -10.524 -12.760 4.757 1.00 52.84 91 PHE A N 1
ATOM 728 C CA . PHE A 1 91 ? -9.191 -13.389 4.726 1.00 52.84 91 PHE A CA 1
ATOM 729 C C . PHE A 1 91 ? -8.046 -12.419 5.104 1.00 52.84 91 PHE A C 1
ATOM 731 O O . PHE A 1 91 ? -6.880 -12.688 4.828 1.00 52.84 91 PHE A O 1
ATOM 738 N N . VAL A 1 92 ? -8.372 -11.277 5.711 1.00 52.03 92 VAL A N 1
ATOM 739 C CA . VAL A 1 92 ? -7.438 -10.287 6.250 1.00 52.03 92 VAL A CA 1
ATOM 740 C C . VAL A 1 92 ? -7.365 -10.463 7.772 1.00 52.03 92 VAL A C 1
ATOM 742 O O . VAL A 1 92 ? -7.972 -9.709 8.528 1.00 52.03 92 VAL A O 1
ATOM 745 N N . GLY A 1 93 ? -6.654 -11.508 8.215 1.00 36.56 93 GLY A N 1
ATOM 746 C CA . GLY A 1 93 ? -6.448 -11.859 9.632 1.00 36.56 93 GLY A CA 1
ATOM 747 C C . GLY A 1 93 ? -5.198 -12.700 9.891 1.00 36.56 93 GLY A C 1
ATOM 748 O O . GLY A 1 93 ? -5.077 -13.800 9.315 1.00 36.56 93 GLY A O 1
#

pLDDT: mean 70.15, std 13.63, range [36.56, 90.56]

Radius of gyration: 15.6 Å; chains: 1; bounding box: 35×32×37 Å

Foldseek 3Di:
DDDDPDDDPCVVVPPDPPDDPDQDPVLVVQCVVDPDPLSNQQSVQARVCVVVVDQKGWDWDDDDPFWTATSYMDHDPPDDHGDTDGPPPDPPD

Sequence (93 aa):
MRLERTFDPNDLSTQNMESPICLPIGFVHFLAQSQTLQQVLDTVAEWINRIFESDRTSITLYENSDYLKVYSFSGNKAIPADFLVPIDQAFVG

Secondary structure (DSSP, 8-state):
-PPP----TTTTTSS-TTS-----HHHHHHHHH--SHHHHHHHHHHHHHHHHT-SEEEEEEE-SSSEEEEEEEEES--S-TT-EEESTTSS--